Protein AF-A0A7C7GMP6-F1 (afdb_monomer_lite)

Sequence (150 aa):
MSKLNMPAIIPVAGMNTEFGMEWDASMIPVGPNYTALEATVYECLHAGCTSIWIIANDDVAPLIRHRLGEIATDIDSIQRGHFATYGATKHIEVPIYYVPILPKHRDKIDNYAWSAIYGCNVAYWIMKKFSKLVTPDRYYISFPMGMMDP

Secondary structure (DSSP, 8-state):
-PPP--EEEEE-TT-------SS-GGG-EEETTEEHHHHHHHHHHHTT-SEEEEE--TTTHHHHHHHH-SEEE-HHHHHHHTTPPTTS----EEEEEEEPPPTTTTTTT--HHHHHHHHHHHHHHHHHHH-GGGS-S--EE--GGGPPP-

Structure (mmCIF, N/CA/C/O backbone):
data_AF-A0A7C7GMP6-F1
#
_entry.id   AF-A0A7C7GMP6-F1
#
loop_
_atom_site.group_PDB
_atom_site.id
_atom_site.type_symbol
_atom_site.label_atom_id
_atom_site.label_alt_id
_atom_site.label_comp_id
_atom_site.label_asym_id
_atom_site.label_entity_id
_atom_site.label_seq_id
_atom_site.pdbx_PDB_ins_code
_atom_site.Cartn_x
_atom_site.Cartn_y
_atom_site.Cartn_z
_atom_site.occupancy
_atom_site.B_iso_or_equiv
_atom_site.auth_seq_id
_atom_site.auth_comp_id
_atom_site.auth_asym_id
_atom_site.auth_atom_id
_atom_site.pdbx_PDB_model_num
ATOM 1 N N . MET A 1 1 ? 8.966 14.858 -20.907 1.00 42.69 1 MET A N 1
ATOM 2 C CA . MET A 1 1 ? 8.052 14.991 -19.750 1.00 42.69 1 MET A CA 1
ATOM 3 C C . MET A 1 1 ? 8.697 14.293 -18.567 1.00 42.69 1 MET A C 1
ATOM 5 O O . MET A 1 1 ? 9.147 13.170 -18.746 1.00 42.69 1 MET A O 1
ATOM 9 N N . SER A 1 2 ? 8.807 14.942 -17.406 1.00 56.81 2 SER A N 1
ATOM 10 C CA . SER A 1 2 ? 9.211 14.252 -16.173 1.00 56.81 2 SER A CA 1
ATOM 11 C C . SER A 1 2 ? 8.195 13.150 -15.863 1.00 56.81 2 SER A C 1
ATOM 13 O O . SER A 1 2 ? 6.994 13.364 -16.029 1.00 56.81 2 SER A O 1
ATOM 15 N N . LYS A 1 3 ? 8.665 11.962 -15.467 1.00 70.31 3 LYS A N 1
ATOM 16 C CA . LYS A 1 3 ? 7.793 10.850 -15.069 1.00 70.31 3 LYS A CA 1
ATOM 17 C C . LYS A 1 3 ? 6.934 11.316 -13.889 1.00 70.31 3 LYS A C 1
ATOM 19 O O . LYS A 1 3 ? 7.490 11.752 -12.886 1.00 70.31 3 LYS A O 1
ATOM 24 N N . LEU A 1 4 ? 5.610 11.262 -14.039 1.00 85.19 4 LEU A N 1
ATOM 25 C CA . LEU A 1 4 ? 4.678 11.581 -12.956 1.00 85.19 4 LEU A CA 1
ATOM 26 C C . LEU A 1 4 ? 4.874 10.583 -11.820 1.00 85.19 4 LEU A C 1
ATOM 28 O O . LEU A 1 4 ? 4.928 9.373 -12.054 1.00 85.19 4 LEU A O 1
ATOM 32 N N . ASN A 1 5 ? 4.980 11.094 -10.602 1.00 91.44 5 ASN A N 1
ATOM 33 C CA . ASN A 1 5 ? 5.147 10.274 -9.422 1.00 91.44 5 ASN A CA 1
ATOM 34 C C . ASN A 1 5 ? 3.782 9.974 -8.804 1.00 91.44 5 ASN A C 1
ATOM 36 O O . ASN A 1 5 ? 3.138 10.849 -8.220 1.00 91.44 5 ASN A O 1
ATOM 40 N N . MET A 1 6 ? 3.346 8.730 -8.972 1.00 94.88 6 MET A N 1
ATOM 41 C CA . MET A 1 6 ? 2.009 8.275 -8.619 1.00 94.88 6 MET A CA 1
ATOM 42 C C . MET A 1 6 ? 2.098 7.062 -7.690 1.00 94.88 6 MET A C 1
ATOM 44 O O . MET A 1 6 ? 2.160 5.931 -8.173 1.00 94.88 6 MET A O 1
ATOM 48 N N . PRO A 1 7 ? 2.156 7.271 -6.365 1.00 96.56 7 PRO A N 1
ATOM 49 C CA . PRO A 1 7 ? 2.001 6.186 -5.407 1.00 96.56 7 PRO A CA 1
ATOM 50 C C . PRO A 1 7 ? 0.588 5.591 -5.465 1.00 96.56 7 PRO A C 1
ATOM 52 O O . PRO A 1 7 ? -0.412 6.315 -5.515 1.00 96.56 7 PRO A O 1
ATOM 55 N N . ALA A 1 8 ? 0.528 4.265 -5.414 1.00 97.12 8 ALA A N 1
ATOM 56 C CA . ALA A 1 8 ? -0.682 3.507 -5.163 1.00 97.12 8 ALA A CA 1
ATOM 57 C C . ALA A 1 8 ? -0.942 3.410 -3.662 1.00 97.12 8 ALA A C 1
ATOM 59 O O . ALA A 1 8 ? -0.021 3.164 -2.884 1.00 97.12 8 ALA A O 1
ATOM 60 N N . ILE A 1 9 ? -2.199 3.560 -3.269 1.00 97.75 9 ILE A N 1
ATOM 61 C CA . ILE A 1 9 ? -2.684 3.426 -1.903 1.00 97.75 9 ILE A CA 1
ATOM 62 C C . ILE A 1 9 ? -3.690 2.279 -1.884 1.00 97.75 9 ILE A C 1
ATOM 64 O O . ILE A 1 9 ? -4.725 2.346 -2.545 1.00 97.75 9 ILE A O 1
ATOM 68 N N . ILE A 1 10 ? -3.383 1.243 -1.113 1.00 96.62 10 ILE A N 1
ATOM 69 C CA . ILE A 1 10 ? -4.205 0.047 -0.962 1.00 96.62 10 ILE A CA 1
ATOM 70 C C . ILE A 1 10 ? -4.696 -0.001 0.488 1.00 96.62 10 ILE A C 1
ATOM 72 O O . ILE A 1 10 ? -3.923 -0.341 1.390 1.00 96.62 10 ILE A O 1
ATOM 76 N N . PRO A 1 11 ? -5.954 0.374 0.760 1.00 95.56 11 PRO A N 1
ATOM 77 C CA . PRO A 1 11 ? -6.518 0.262 2.091 1.00 95.56 11 PRO A CA 1
ATOM 78 C C . PRO A 1 11 ? -6.833 -1.204 2.404 1.00 95.56 11 PRO A C 1
ATOM 80 O O . PRO A 1 11 ? -7.505 -1.889 1.635 1.00 95.56 11 PRO A O 1
ATOM 83 N N . VAL A 1 12 ? -6.365 -1.669 3.560 1.00 94.12 12 VAL A N 1
ATOM 84 C CA . VAL A 1 12 ? -6.719 -2.975 4.140 1.00 94.12 12 VAL A CA 1
ATOM 85 C C . VAL A 1 12 ? -7.361 -2.772 5.511 1.00 94.12 12 VAL A C 1
ATOM 87 O O . VAL A 1 12 ? -8.422 -3.311 5.795 1.00 94.12 12 VAL A O 1
ATOM 90 N N . ALA A 1 13 ? -6.773 -1.909 6.338 1.00 92.25 13 ALA A N 1
ATOM 91 C CA . ALA A 1 13 ? -7.306 -1.567 7.648 1.00 92.25 13 ALA A CA 1
ATOM 92 C C . ALA A 1 13 ? -8.661 -0.838 7.558 1.00 92.25 13 ALA A C 1
ATOM 94 O O . ALA A 1 13 ? -8.916 -0.084 6.613 1.00 92.25 13 ALA A O 1
ATOM 95 N N . GLY A 1 14 ? -9.506 -1.030 8.576 1.00 86.19 14 GLY A N 1
ATOM 96 C CA . GLY A 1 14 ? -10.847 -0.436 8.657 1.00 86.19 14 GLY A CA 1
ATOM 97 C C . GLY A 1 14 ? -11.876 -1.081 7.720 1.00 86.19 14 GLY A C 1
ATOM 98 O O . GLY A 1 14 ? -12.939 -0.501 7.486 1.00 86.19 14 GLY A O 1
ATOM 99 N N . MET A 1 15 ? -11.552 -2.242 7.146 1.00 86.12 15 MET A N 1
ATOM 100 C CA . MET A 1 15 ? -12.458 -3.031 6.323 1.00 86.12 15 MET A CA 1
ATOM 101 C C . MET A 1 15 ? -13.321 -3.923 7.223 1.00 86.12 15 MET A C 1
ATOM 103 O O . MET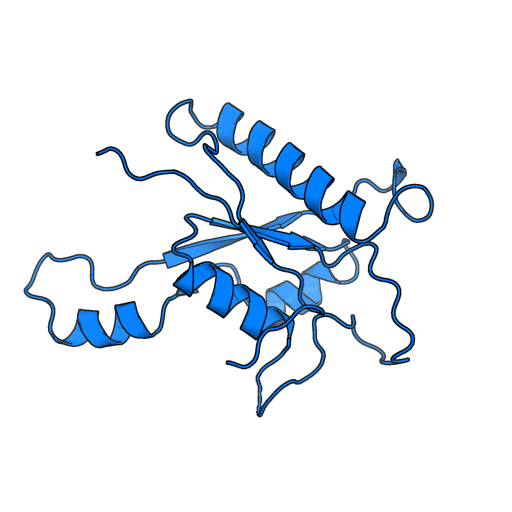 A 1 15 ? -12.830 -4.873 7.823 1.00 86.12 15 MET A O 1
ATOM 107 N N . ASN A 1 16 ? -14.617 -3.627 7.302 1.00 80.06 16 ASN A N 1
ATOM 108 C CA . ASN A 1 16 ? -15.573 -4.473 8.012 1.00 80.06 16 ASN A CA 1
ATOM 109 C C . ASN A 1 16 ? -16.212 -5.426 7.009 1.00 80.06 16 ASN A C 1
ATOM 111 O O . ASN A 1 16 ? -16.946 -4.988 6.124 1.00 80.06 16 ASN A O 1
ATOM 115 N N . THR A 1 17 ? -15.916 -6.716 7.132 1.00 78.88 17 THR A N 1
ATOM 116 C CA . THR A 1 17 ? -16.490 -7.747 6.265 1.00 78.88 17 THR A CA 1
ATOM 117 C C . THR A 1 17 ? -17.079 -8.877 7.093 1.00 78.88 17 THR A C 1
ATOM 119 O O . THR A 1 17 ? -16.598 -9.186 8.180 1.00 78.88 17 THR A O 1
ATOM 122 N N . GLU A 1 18 ? -18.127 -9.503 6.568 1.00 82.44 18 GLU A N 1
ATOM 123 C CA . GLU A 1 18 ? -18.874 -10.563 7.256 1.00 82.44 18 GLU A CA 1
ATOM 124 C C . GLU A 1 18 ? -18.443 -11.970 6.802 1.00 82.44 18 GLU A C 1
ATOM 126 O O . GLU A 1 18 ? -19.149 -12.946 7.037 1.00 82.44 18 GLU A O 1
ATOM 131 N N . PHE A 1 19 ? -17.280 -12.101 6.149 1.00 83.19 19 PHE A N 1
ATOM 132 C CA . PHE A 1 19 ? -16.822 -13.381 5.591 1.00 83.19 19 PHE A CA 1
ATOM 133 C C . PHE A 1 19 ? -16.500 -14.438 6.657 1.00 83.19 19 PHE A C 1
ATOM 135 O O . PHE A 1 19 ? -16.507 -15.626 6.345 1.00 83.19 19 PHE A O 1
ATOM 142 N N . GLY A 1 20 ? -16.212 -14.023 7.897 1.00 82.06 20 GLY A N 1
ATOM 143 C CA . GLY A 1 20 ? -16.001 -14.933 9.029 1.00 82.06 20 GLY A CA 1
ATOM 144 C C . GLY A 1 20 ? -14.759 -15.824 8.920 1.00 82.06 20 GLY A C 1
ATOM 145 O O . GLY A 1 20 ? -14.700 -16.863 9.572 1.00 82.06 20 GLY A O 1
ATOM 146 N N . MET A 1 21 ? -13.788 -15.444 8.087 1.00 86.88 21 MET A N 1
ATOM 147 C CA . MET A 1 21 ? -12.526 -16.168 7.924 1.00 86.88 21 MET A CA 1
ATOM 148 C C . MET A 1 21 ? -11.526 -15.787 9.022 1.00 86.88 21 MET A C 1
ATOM 150 O O . MET A 1 21 ? -11.600 -14.700 9.592 1.00 86.88 21 MET A O 1
ATOM 154 N N . GLU A 1 22 ? -10.568 -16.674 9.301 1.00 85.50 22 GLU A N 1
ATOM 155 C CA . GLU A 1 22 ? -9.507 -16.424 10.294 1.00 85.50 22 GLU A CA 1
ATOM 156 C C . GLU A 1 22 ? -8.485 -15.375 9.826 1.00 85.50 22 GLU A C 1
ATOM 158 O O . GLU A 1 22 ? -7.795 -14.766 10.642 1.00 85.50 22 GLU A O 1
ATOM 163 N N . TRP A 1 23 ? -8.374 -15.169 8.512 1.00 84.44 23 TRP A N 1
ATOM 164 C CA . TRP A 1 23 ? -7.502 -14.172 7.897 1.00 84.44 23 TRP A CA 1
ATOM 165 C C . TRP A 1 23 ? -8.286 -12.943 7.430 1.00 84.44 23 TRP A C 1
ATOM 167 O O . TRP A 1 23 ? -9.493 -12.998 7.195 1.00 84.44 23 TRP A O 1
ATOM 177 N N . ASP A 1 24 ? -7.570 -11.834 7.242 1.00 88.06 24 ASP A N 1
ATOM 178 C CA . ASP A 1 24 ? -8.147 -10.587 6.745 1.00 88.06 24 ASP A CA 1
ATOM 179 C C . ASP A 1 24 ? -8.772 -10.759 5.355 1.00 88.06 24 ASP A C 1
ATOM 181 O O . ASP A 1 24 ? -8.211 -11.420 4.479 1.00 88.06 24 ASP A O 1
ATOM 185 N N . ALA A 1 25 ? -9.922 -10.128 5.128 1.00 89.31 25 ALA A N 1
ATOM 186 C CA . ALA A 1 25 ? -10.675 -10.293 3.893 1.00 89.31 25 ALA A CA 1
ATOM 187 C C . ALA A 1 25 ? -9.886 -9.915 2.635 1.00 89.31 25 ALA A C 1
ATOM 189 O O . ALA A 1 25 ? -10.107 -10.517 1.588 1.00 89.31 25 ALA A O 1
ATOM 190 N N . SER A 1 26 ? -8.915 -8.997 2.711 1.00 90.25 26 SER A N 1
ATOM 191 C CA . SER A 1 26 ? -8.032 -8.690 1.574 1.00 90.25 26 SER A CA 1
ATOM 192 C C . SER A 1 26 ? -7.310 -9.926 1.014 1.00 90.25 26 SER A C 1
ATOM 194 O O . SER A 1 26 ? -6.932 -9.952 -0.154 1.00 90.25 26 SER A O 1
ATOM 196 N N . MET A 1 27 ? -7.163 -10.983 1.811 1.00 90.69 27 MET A N 1
ATOM 197 C CA . MET A 1 27 ? -6.492 -12.229 1.444 1.00 90.69 27 MET A CA 1
ATOM 198 C C . MET A 1 27 ? -7.449 -13.304 0.910 1.00 90.69 27 MET A C 1
ATOM 200 O O . MET A 1 27 ? -7.043 -14.455 0.743 1.00 90.69 27 MET A O 1
ATOM 204 N N . ILE A 1 28 ? -8.710 -12.961 0.629 1.00 91.25 28 ILE A N 1
ATOM 205 C CA . ILE A 1 28 ? -9.669 -13.889 0.022 1.00 91.25 28 ILE A CA 1
ATOM 206 C C . ILE A 1 28 ? -9.121 -14.411 -1.313 1.00 91.25 28 ILE A C 1
ATOM 208 O O . ILE A 1 28 ? -8.648 -13.616 -2.131 1.00 91.25 28 ILE A O 1
ATOM 212 N N . PRO A 1 29 ? -9.170 -15.735 -1.548 1.00 90.50 29 PRO A N 1
ATOM 213 C CA . PRO A 1 29 ? -8.741 -16.309 -2.811 1.00 90.50 29 PRO A CA 1
ATOM 214 C C . PRO A 1 29 ? -9.728 -15.934 -3.917 1.00 90.50 29 PRO A C 1
ATOM 216 O O . PRO A 1 29 ? -10.923 -16.202 -3.817 1.00 90.50 29 PRO A O 1
ATOM 219 N N . VAL A 1 30 ? -9.205 -15.347 -4.986 1.00 89.56 30 VAL A N 1
ATOM 220 C CA . VAL A 1 30 ? -9.953 -15.018 -6.210 1.00 89.56 30 VAL A CA 1
ATOM 221 C C . VAL A 1 30 ? -9.575 -15.942 -7.369 1.00 89.56 30 VAL A C 1
ATOM 223 O O . VAL A 1 30 ? -10.301 -16.053 -8.350 1.00 89.56 30 VAL A O 1
ATOM 226 N N . GLY A 1 31 ? -8.462 -16.664 -7.235 1.00 87.62 31 GLY A N 1
ATOM 227 C CA . GLY A 1 31 ? -8.029 -17.698 -8.162 1.00 87.62 31 GLY A CA 1
ATOM 228 C C . GLY A 1 31 ? -7.036 -18.667 -7.513 1.00 87.62 31 GLY A C 1
ATOM 229 O O . GLY A 1 31 ? -6.709 -18.539 -6.328 1.00 87.62 31 GLY A O 1
ATOM 230 N N . PRO A 1 32 ? -6.533 -19.655 -8.271 1.00 88.88 32 PRO A N 1
ATOM 231 C CA . PRO A 1 32 ? -5.543 -20.602 -7.771 1.00 88.88 32 PRO A CA 1
ATOM 232 C C . PRO A 1 32 ? -4.271 -19.873 -7.322 1.00 88.88 32 PRO A C 1
ATOM 234 O O . PRO A 1 32 ? -3.592 -19.257 -8.137 1.00 88.88 32 PRO A O 1
ATOM 237 N N . ASN A 1 33 ? -3.948 -19.948 -6.027 1.00 88.50 33 ASN A N 1
ATOM 238 C CA . ASN A 1 33 ? -2.826 -19.226 -5.412 1.00 88.50 33 ASN A CA 1
ATOM 239 C C . ASN A 1 33 ? -2.828 -17.708 -5.664 1.00 88.50 33 ASN A C 1
ATOM 241 O O . ASN A 1 33 ? -1.761 -17.103 -5.633 1.00 88.50 33 ASN A O 1
ATOM 245 N N . TYR A 1 34 ? -4.000 -17.104 -5.862 1.00 89.00 34 TYR A N 1
ATOM 246 C CA . TYR A 1 34 ? -4.136 -15.684 -6.162 1.00 89.00 34 TYR A CA 1
ATOM 247 C C . TYR A 1 34 ? -5.197 -15.049 -5.265 1.00 89.00 34 TYR A C 1
ATOM 249 O O . TYR A 1 34 ? -6.353 -15.486 -5.262 1.00 89.00 34 TYR A O 1
ATOM 257 N N . THR A 1 35 ? -4.801 -14.061 -4.464 1.00 92.56 35 THR A N 1
ATOM 258 C CA . THR A 1 35 ? -5.683 -13.356 -3.523 1.00 92.56 35 THR A CA 1
ATOM 259 C C . THR A 1 35 ? -6.174 -12.026 -4.078 1.00 92.56 35 THR A C 1
ATOM 261 O O . THR A 1 35 ? -5.567 -11.446 -4.977 1.00 92.56 35 THR A O 1
ATOM 264 N N . ALA A 1 36 ? -7.269 -11.513 -3.516 1.00 92.19 36 ALA A N 1
ATOM 265 C CA . ALA A 1 36 ? -7.813 -10.207 -3.883 1.00 92.19 36 ALA A CA 1
ATOM 266 C C . ALA A 1 36 ? -6.762 -9.088 -3.746 1.00 92.19 36 ALA A C 1
ATOM 268 O O . ALA A 1 36 ? -6.638 -8.226 -4.611 1.00 92.19 36 ALA A O 1
ATOM 269 N N . LEU A 1 37 ? -5.933 -9.140 -2.701 1.00 93.44 37 LEU A N 1
ATOM 270 C CA . LEU A 1 37 ? -4.838 -8.196 -2.508 1.00 93.44 37 LEU A CA 1
ATOM 271 C C . LEU A 1 37 ? -3.756 -8.299 -3.594 1.00 93.44 37 LEU A C 1
ATOM 273 O O . LEU A 1 37 ? -3.261 -7.272 -4.055 1.00 93.44 37 LEU A O 1
ATOM 277 N N . GLU A 1 38 ? -3.387 -9.513 -4.012 1.00 92.69 38 GLU A N 1
ATOM 278 C CA . GLU A 1 38 ? -2.446 -9.725 -5.123 1.00 92.69 38 GLU A CA 1
ATOM 279 C C . GLU A 1 38 ? -3.001 -9.157 -6.434 1.00 92.69 38 GLU A C 1
ATOM 281 O O . GLU A 1 38 ? -2.258 -8.531 -7.191 1.00 92.69 38 GLU A O 1
ATOM 286 N N . ALA A 1 39 ? -4.312 -9.277 -6.653 1.00 91.88 39 ALA A N 1
ATOM 287 C CA . ALA A 1 39 ? -4.980 -8.675 -7.799 1.00 91.88 39 ALA A CA 1
ATOM 288 C C . ALA A 1 39 ? -4.947 -7.150 -7.793 1.00 91.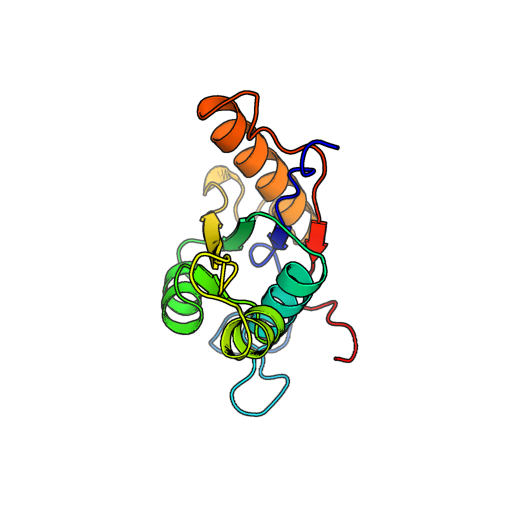88 39 ALA A C 1
ATOM 290 O O . ALA A 1 39 ? -4.608 -6.533 -8.802 1.00 91.88 39 ALA A O 1
ATOM 291 N N . THR A 1 40 ? -5.195 -6.532 -6.644 1.00 93.44 40 THR A N 1
ATOM 292 C CA . THR A 1 40 ? -5.062 -5.082 -6.474 1.00 93.44 40 THR A CA 1
ATOM 293 C C . THR A 1 40 ? -3.625 -4.606 -6.683 1.00 93.44 40 THR A C 1
ATOM 295 O O . THR A 1 40 ? -3.394 -3.565 -7.298 1.00 93.44 40 THR A O 1
ATOM 298 N N . VAL A 1 41 ? -2.630 -5.364 -6.213 1.00 93.81 41 VAL A N 1
ATOM 299 C CA . VAL A 1 41 ? -1.217 -5.059 -6.484 1.00 93.81 41 VAL A CA 1
ATOM 300 C C . VAL A 1 41 ? -0.936 -5.121 -7.985 1.00 93.81 41 VAL A C 1
ATOM 302 O O . VAL A 1 41 ? -0.328 -4.193 -8.520 1.00 93.81 41 VAL A O 1
ATOM 305 N N . TYR A 1 42 ? -1.414 -6.159 -8.674 1.00 90.81 42 TYR A N 1
ATOM 306 C CA . TYR A 1 42 ? -1.249 -6.305 -10.120 1.00 90.81 42 TYR A CA 1
ATOM 307 C C . TYR A 1 42 ? -1.902 -5.157 -10.903 1.00 90.81 42 TYR A C 1
ATOM 309 O O . TYR A 1 42 ? -1.275 -4.564 -11.780 1.00 90.81 42 TYR A O 1
ATOM 317 N N . GLU A 1 43 ? -3.114 -4.758 -10.526 1.00 90.94 43 GLU A N 1
ATOM 318 C CA . GLU A 1 43 ? -3.792 -3.583 -11.075 1.00 90.94 43 GLU A CA 1
ATOM 319 C C . GLU A 1 43 ? -2.952 -2.307 -10.897 1.00 90.94 43 GLU A C 1
ATOM 321 O O . GLU A 1 43 ? -2.769 -1.537 -11.840 1.00 90.94 43 GLU A O 1
ATOM 326 N N . CYS A 1 44 ? -2.382 -2.090 -9.707 1.00 92.25 44 CYS A N 1
ATOM 327 C CA . CYS A 1 44 ? -1.540 -0.925 -9.431 1.00 92.25 44 CYS A CA 1
ATOM 328 C C . CYS A 1 44 ? -0.260 -0.912 -10.281 1.00 92.25 44 CYS A C 1
ATOM 330 O O . CYS A 1 44 ? 0.191 0.161 -10.702 1.00 92.25 44 CYS A O 1
ATOM 332 N N . LEU A 1 45 ? 0.322 -2.086 -10.546 1.00 90.94 45 LEU A N 1
ATOM 333 C CA . LEU A 1 45 ? 1.451 -2.226 -11.466 1.00 90.94 45 LEU A CA 1
ATOM 334 C C . LEU A 1 45 ? 1.040 -1.848 -12.890 1.00 90.94 45 LEU A C 1
ATOM 336 O O . LEU A 1 45 ? 1.722 -1.044 -13.527 1.00 90.94 45 LEU A O 1
ATOM 340 N N . HIS A 1 46 ? -0.096 -2.367 -13.359 1.00 87.62 46 HIS A N 1
ATOM 341 C CA . HIS A 1 46 ? -0.612 -2.091 -14.698 1.00 87.62 46 HIS A CA 1
ATOM 342 C C . HIS A 1 46 ? -0.983 -0.610 -14.886 1.00 87.62 46 HIS A C 1
ATOM 344 O O . HIS A 1 46 ? -0.719 -0.020 -15.933 1.00 87.62 46 HIS A O 1
ATOM 350 N N . ALA A 1 47 ? -1.499 0.037 -13.837 1.00 89.69 47 ALA A N 1
ATOM 351 C CA . ALA A 1 47 ? -1.753 1.477 -13.801 1.00 89.69 47 ALA A CA 1
ATOM 352 C C . ALA A 1 47 ? -0.466 2.332 -13.859 1.00 89.69 47 ALA A C 1
ATOM 354 O O . ALA A 1 47 ? -0.534 3.553 -14.034 1.00 89.69 47 ALA A O 1
ATOM 355 N N . GLY A 1 48 ? 0.717 1.722 -13.722 1.00 89.50 48 GLY A N 1
ATOM 356 C CA . GLY A 1 48 ? 2.009 2.400 -13.803 1.00 89.50 48 GLY A CA 1
ATOM 357 C C . GLY A 1 48 ? 2.385 3.163 -12.532 1.00 89.50 48 GLY A C 1
ATOM 358 O O . GLY A 1 48 ? 3.066 4.192 -12.610 1.00 89.50 48 GLY A O 1
ATOM 359 N N . CYS A 1 49 ? 1.935 2.689 -11.366 1.00 92.75 49 CYS A N 1
ATOM 360 C CA . CYS A 1 49 ? 2.255 3.307 -10.082 1.00 92.75 49 CYS A CA 1
ATOM 361 C C . CYS A 1 49 ? 3.753 3.193 -9.753 1.00 92.75 49 CYS A C 1
ATOM 363 O O . CYS A 1 49 ? 4.418 2.214 -10.084 1.00 92.75 49 CYS A O 1
ATOM 365 N N . THR A 1 50 ? 4.309 4.214 -9.098 1.00 92.81 50 THR A N 1
ATOM 366 C CA . THR A 1 50 ? 5.752 4.299 -8.795 1.00 92.81 50 THR A CA 1
ATOM 367 C C . THR A 1 50 ? 6.146 3.635 -7.481 1.00 92.81 50 THR A C 1
ATOM 369 O O . THR A 1 50 ? 7.305 3.275 -7.299 1.00 92.81 50 THR A O 1
ATOM 372 N N . SER A 1 51 ? 5.201 3.504 -6.556 1.00 94.94 51 SER A N 1
ATOM 373 C CA . SER A 1 51 ? 5.338 2.807 -5.275 1.00 94.94 51 SER A CA 1
ATOM 374 C C . SER A 1 51 ? 3.960 2.342 -4.828 1.00 94.94 51 SER A C 1
ATOM 376 O O . SER A 1 51 ? 2.961 2.933 -5.235 1.00 94.94 51 SER A O 1
ATOM 378 N N . ILE A 1 52 ? 3.897 1.309 -3.998 1.00 97.19 52 ILE A N 1
ATOM 379 C CA . ILE A 1 52 ? 2.652 0.770 -3.454 1.00 97.19 52 ILE A CA 1
ATOM 380 C C . ILE A 1 52 ? 2.680 0.943 -1.941 1.00 97.19 52 ILE A C 1
ATOM 382 O O . ILE A 1 52 ? 3.664 0.613 -1.289 1.00 97.19 52 ILE A O 1
ATOM 386 N N . TRP A 1 53 ? 1.602 1.467 -1.379 1.00 97.62 53 TRP A N 1
ATOM 387 C CA . TRP A 1 53 ? 1.448 1.702 0.048 1.00 97.62 53 TRP A CA 1
ATOM 388 C C . TRP A 1 53 ? 0.233 0.919 0.526 1.00 97.62 53 TRP A C 1
ATOM 390 O O . TRP A 1 53 ? -0.897 1.266 0.189 1.00 97.62 53 TRP A O 1
ATOM 400 N N . ILE A 1 54 ? 0.465 -0.142 1.292 1.00 97.25 54 ILE A N 1
ATOM 401 C CA . ILE A 1 54 ? -0.572 -1.005 1.855 1.00 97.25 54 ILE A CA 1
ATOM 402 C C . ILE A 1 54 ? -0.841 -0.557 3.287 1.00 97.25 54 ILE A C 1
ATOM 404 O O . ILE A 1 54 ? 0.045 -0.602 4.143 1.00 97.25 54 ILE A O 1
ATOM 408 N N . ILE A 1 55 ? -2.065 -0.105 3.550 1.00 96.56 55 ILE A N 1
ATOM 409 C CA . ILE A 1 55 ? -2.455 0.423 4.854 1.00 96.56 55 ILE A CA 1
ATOM 410 C C . ILE A 1 55 ? -3.069 -0.735 5.619 1.00 96.56 55 ILE A C 1
ATOM 412 O O . ILE A 1 55 ? -4.250 -1.033 5.453 1.00 96.56 55 ILE A O 1
ATOM 416 N N . ALA A 1 56 ? -2.251 -1.401 6.424 1.00 94.31 56 ALA A N 1
ATOM 417 C CA . ALA A 1 56 ? -2.610 -2.588 7.186 1.00 94.31 56 ALA A CA 1
ATOM 418 C C . ALA A 1 56 ? -2.161 -2.419 8.638 1.00 94.31 56 ALA A C 1
ATOM 420 O O . ALA A 1 56 ? -1.068 -1.918 8.900 1.00 94.31 56 ALA A O 1
ATOM 421 N N . ASN A 1 57 ? -3.009 -2.828 9.578 1.00 91.31 57 ASN A N 1
ATOM 422 C CA . ASN A 1 57 ? -2.696 -2.795 11.003 1.00 91.31 57 ASN A CA 1
ATOM 423 C C . ASN A 1 57 ? -1.599 -3.821 11.357 1.00 91.31 57 ASN A C 1
ATOM 425 O O . ASN A 1 57 ? -1.302 -4.729 10.580 1.00 91.31 57 ASN A O 1
ATOM 429 N N . ASP A 1 58 ? -0.973 -3.657 12.527 1.00 88.81 58 ASP A N 1
ATOM 430 C CA . ASP A 1 58 ? 0.201 -4.449 12.947 1.00 88.81 58 ASP A CA 1
ATOM 431 C C . ASP A 1 58 ? -0.083 -5.953 13.127 1.00 88.81 58 ASP A C 1
ATOM 433 O O . ASP A 1 58 ? 0.842 -6.759 13.141 1.00 88.81 58 ASP A O 1
ATOM 437 N N . ASP A 1 59 ? -1.350 -6.325 13.279 1.00 87.62 59 ASP A N 1
ATOM 438 C CA . ASP A 1 59 ? -1.854 -7.695 13.373 1.00 87.62 59 ASP A CA 1
ATOM 439 C C . ASP A 1 59 ? -1.895 -8.398 12.007 1.00 87.62 59 ASP A C 1
ATOM 441 O O . ASP A 1 59 ? -1.488 -9.554 11.892 1.00 87.62 59 ASP A O 1
ATOM 445 N N . VAL A 1 60 ? -2.322 -7.693 10.958 1.00 90.19 60 VAL A N 1
ATOM 446 C CA . VAL A 1 60 ? -2.482 -8.253 9.605 1.00 90.19 60 VAL A CA 1
ATOM 447 C C . VAL A 1 60 ? -1.226 -8.059 8.744 1.00 90.19 60 VAL A C 1
ATOM 449 O O . VAL A 1 60 ? -0.883 -8.912 7.919 1.00 90.19 60 VAL A O 1
ATOM 452 N N . ALA A 1 61 ? -0.496 -6.957 8.938 1.00 92.81 61 ALA A N 1
ATOM 453 C CA . ALA A 1 61 ? 0.660 -6.597 8.119 1.00 92.81 61 ALA A CA 1
ATOM 454 C C . ALA A 1 61 ? 1.753 -7.688 8.030 1.00 92.81 61 ALA A C 1
ATOM 456 O O . ALA A 1 61 ? 2.268 -7.892 6.927 1.00 92.81 61 ALA A O 1
ATOM 457 N N . PRO A 1 62 ? 2.114 -8.426 9.105 1.00 93.31 62 PRO A N 1
ATOM 458 C CA . PRO A 1 62 ? 3.122 -9.485 9.021 1.00 93.31 62 PRO A CA 1
ATOM 459 C C . PRO A 1 62 ? 2.712 -10.628 8.090 1.00 93.31 62 PRO A C 1
ATOM 461 O O . PRO A 1 62 ? 3.535 -11.110 7.312 1.00 93.31 62 PRO A O 1
ATOM 464 N N . LEU A 1 63 ? 1.438 -11.029 8.134 1.00 92.56 63 LEU A N 1
ATOM 465 C CA . LEU A 1 63 ? 0.899 -12.088 7.282 1.00 92.56 63 LEU A CA 1
ATOM 466 C C . LEU A 1 63 ? 0.913 -11.664 5.811 1.00 92.56 63 LEU A C 1
ATOM 468 O O . LEU A 1 63 ? 1.381 -12.413 4.952 1.00 92.56 63 LEU A O 1
ATOM 472 N N . ILE A 1 64 ? 0.450 -10.443 5.530 1.00 94.19 64 ILE A N 1
ATOM 473 C CA . ILE A 1 64 ? 0.464 -9.892 4.174 1.00 94.19 64 ILE A CA 1
ATOM 474 C C . ILE A 1 64 ? 1.899 -9.812 3.648 1.00 94.19 64 ILE A C 1
ATOM 476 O O . ILE A 1 64 ? 2.174 -10.274 2.542 1.00 94.19 64 ILE A O 1
ATOM 480 N N . ARG A 1 65 ? 2.826 -9.269 4.443 1.00 94.38 65 ARG A N 1
ATOM 481 C CA . ARG A 1 65 ? 4.232 -9.122 4.048 1.00 94.38 65 ARG A CA 1
ATOM 482 C C . ARG A 1 65 ? 4.904 -10.463 3.790 1.00 94.38 65 ARG A C 1
ATOM 484 O O . ARG A 1 65 ? 5.706 -10.553 2.868 1.00 94.38 65 ARG A O 1
ATOM 491 N N . HIS A 1 66 ? 4.569 -11.500 4.556 1.00 94.00 66 HIS A N 1
ATOM 492 C CA . HIS A 1 66 ? 5.077 -12.848 4.309 1.00 94.00 66 HIS A CA 1
ATOM 493 C C . HIS A 1 66 ? 4.628 -13.393 2.945 1.00 94.00 66 HIS A C 1
ATOM 495 O O . HIS A 1 66 ? 5.396 -14.086 2.283 1.00 94.00 66 HIS A O 1
ATOM 501 N N . ARG A 1 67 ? 3.397 -13.087 2.515 1.00 91.69 67 ARG A N 1
ATOM 502 C CA . ARG A 1 67 ? 2.863 -13.562 1.234 1.00 91.69 67 ARG A CA 1
ATOM 503 C C . ARG A 1 67 ? 3.328 -12.722 0.039 1.00 91.69 67 ARG A C 1
ATOM 505 O O . ARG A 1 67 ? 3.778 -13.293 -0.945 1.00 91.69 67 ARG A O 1
ATOM 512 N N . LEU A 1 68 ? 3.218 -11.394 0.124 1.00 92.88 68 LEU A N 1
ATOM 513 C CA . LEU A 1 68 ? 3.522 -10.471 -0.980 1.00 92.88 68 LEU A CA 1
ATOM 514 C C . LEU A 1 68 ? 5.005 -10.100 -1.096 1.00 92.88 68 LEU A C 1
ATOM 516 O O . LEU A 1 68 ? 5.484 -9.819 -2.190 1.00 92.88 68 LEU A O 1
ATOM 520 N N . GLY A 1 69 ? 5.726 -10.038 0.023 1.00 94.06 69 GLY A N 1
ATOM 521 C CA . GLY A 1 69 ? 7.076 -9.480 0.071 1.00 94.06 69 GLY A CA 1
ATOM 522 C C . GLY A 1 69 ? 7.101 -7.947 0.081 1.00 94.06 69 GLY A C 1
ATOM 523 O O . GLY A 1 69 ? 6.173 -7.288 0.545 1.00 94.06 69 GLY A O 1
ATOM 524 N N . GLU A 1 70 ? 8.206 -7.364 -0.376 1.00 94.81 70 GLU A N 1
ATOM 525 C CA . GLU A 1 70 ? 8.483 -5.914 -0.290 1.00 94.81 70 GLU A CA 1
ATOM 526 C C . GLU A 1 70 ? 8.639 -5.242 -1.655 1.00 94.81 70 GLU A C 1
ATOM 528 O O . GLU A 1 70 ? 8.720 -4.017 -1.745 1.00 94.81 70 GLU A O 1
ATOM 533 N N . ILE A 1 71 ? 8.699 -6.035 -2.720 1.00 93.62 71 ILE A N 1
ATOM 534 C CA . ILE A 1 71 ? 8.905 -5.570 -4.085 1.00 93.62 71 ILE A CA 1
ATOM 535 C C . ILE A 1 71 ? 7.915 -6.312 -4.969 1.00 93.62 71 ILE A C 1
ATOM 537 O O . ILE A 1 71 ? 7.858 -7.539 -4.953 1.00 93.62 71 ILE A O 1
ATOM 541 N N . ALA A 1 72 ? 7.156 -5.553 -5.749 1.00 91.06 72 ALA A N 1
ATOM 542 C CA . ALA A 1 72 ? 6.307 -6.074 -6.803 1.00 91.06 72 ALA A CA 1
ATOM 543 C C . ALA A 1 72 ? 7.013 -5.906 -8.156 1.00 91.06 72 ALA A C 1
ATOM 545 O O . ALA A 1 72 ? 7.640 -4.874 -8.419 1.00 91.06 72 ALA A O 1
ATOM 546 N N . THR A 1 73 ? 6.899 -6.907 -9.026 1.00 84.88 73 THR A N 1
ATOM 547 C CA . THR A 1 73 ? 7.455 -6.863 -10.384 1.00 84.88 73 THR A CA 1
ATOM 548 C C . THR A 1 73 ? 6.351 -7.108 -11.397 1.00 84.88 73 THR A C 1
ATOM 550 O O . THR A 1 73 ? 5.575 -8.052 -11.268 1.00 84.88 73 THR A O 1
ATOM 553 N N . ASP A 1 74 ? 6.296 -6.260 -12.420 1.00 78.06 74 ASP A N 1
ATOM 554 C CA . ASP A 1 74 ? 5.365 -6.424 -13.533 1.00 78.06 74 ASP A CA 1
ATOM 555 C C . ASP A 1 74 ? 5.793 -7.587 -14.450 1.00 78.06 74 ASP A C 1
ATOM 557 O O . ASP A 1 74 ? 6.925 -7.625 -14.945 1.00 78.06 74 ASP A O 1
ATOM 561 N N . ILE A 1 75 ? 4.874 -8.524 -14.703 1.00 72.31 75 ILE A N 1
ATOM 562 C CA . ILE A 1 75 ? 5.094 -9.699 -15.562 1.00 72.31 75 ILE A CA 1
ATOM 563 C C . ILE A 1 75 ? 5.375 -9.262 -17.005 1.00 72.31 75 ILE A C 1
ATOM 565 O O . ILE A 1 75 ? 6.276 -9.813 -17.645 1.00 72.31 75 ILE A O 1
ATOM 569 N N . ASP A 1 76 ? 4.684 -8.234 -17.505 1.00 71.94 76 ASP A N 1
ATOM 570 C CA . ASP A 1 76 ? 4.901 -7.725 -18.864 1.00 71.94 76 ASP A CA 1
ATOM 571 C C . ASP A 1 76 ? 6.294 -7.115 -19.008 1.00 71.94 76 ASP A C 1
ATOM 573 O O . ASP A 1 76 ? 6.935 -7.210 -20.061 1.00 71.94 76 ASP A O 1
ATOM 577 N N . SER A 1 77 ? 6.790 -6.468 -17.953 1.00 69.00 77 SER A N 1
ATOM 578 C CA . SER A 1 77 ? 8.164 -5.987 -17.912 1.00 69.00 77 SER A CA 1
ATOM 579 C C . SER A 1 77 ? 9.160 -7.144 -18.001 1.00 69.00 77 SER A C 1
ATOM 581 O O . SER A 1 77 ? 10.120 -7.026 -18.758 1.00 69.00 77 SER A O 1
ATOM 583 N N . ILE A 1 78 ? 8.933 -8.257 -17.296 1.00 70.31 78 ILE A N 1
ATOM 584 C CA . ILE A 1 78 ? 9.810 -9.440 -17.349 1.00 70.31 78 ILE A CA 1
ATOM 585 C C . ILE A 1 78 ? 9.826 -10.039 -18.761 1.00 70.31 78 ILE A C 1
ATOM 587 O O . ILE A 1 78 ? 10.897 -10.295 -19.315 1.00 70.31 78 ILE A O 1
ATOM 591 N N . GLN A 1 79 ? 8.652 -10.216 -19.375 1.00 70.69 79 GLN A N 1
ATOM 592 C CA . GLN A 1 79 ? 8.536 -10.781 -20.723 1.00 70.69 79 GLN A CA 1
ATOM 593 C C . GLN A 1 79 ? 9.250 -9.918 -21.770 1.00 70.69 79 GLN A C 1
ATOM 595 O O . GLN A 1 79 ? 9.998 -10.438 -22.600 1.00 70.69 79 GLN A O 1
ATOM 600 N N . ARG A 1 80 ? 9.080 -8.592 -21.705 1.00 68.31 80 ARG A N 1
ATOM 601 C CA . ARG A 1 80 ? 9.788 -7.644 -22.581 1.00 68.31 80 ARG A CA 1
ATOM 602 C C . ARG A 1 80 ? 11.294 -7.624 -22.309 1.00 68.31 80 ARG A C 1
ATOM 604 O O . ARG A 1 80 ? 12.085 -7.500 -23.243 1.00 68.31 80 ARG A O 1
ATOM 611 N N . GLY A 1 81 ? 11.695 -7.803 -21.052 1.00 65.62 81 GLY A N 1
ATOM 612 C CA . GLY A 1 81 ? 13.088 -7.874 -20.619 1.00 65.62 81 GLY A CA 1
ATOM 613 C C . GLY A 1 81 ? 13.888 -9.025 -21.237 1.00 65.62 81 GLY A C 1
ATOM 614 O O . GLY A 1 81 ? 15.099 -8.880 -21.416 1.00 65.62 81 GLY A O 1
ATOM 615 N N . HIS A 1 82 ? 13.241 -10.132 -21.622 1.00 66.19 82 HIS A N 1
ATOM 616 C CA . HIS A 1 82 ? 13.906 -11.249 -22.309 1.00 66.19 82 HIS A CA 1
ATOM 617 C C . HIS A 1 82 ? 14.464 -10.872 -23.685 1.00 66.19 82 HIS A C 1
ATOM 619 O O . HIS A 1 82 ? 15.495 -11.403 -24.092 1.00 66.19 82 HIS A O 1
ATOM 625 N N . PHE A 1 83 ? 13.818 -9.935 -24.381 1.00 69.69 83 PHE A N 1
ATOM 626 C CA . PHE A 1 83 ? 14.227 -9.479 -25.713 1.00 69.69 83 PHE A CA 1
ATOM 627 C C . PHE A 1 83 ? 15.010 -8.160 -25.673 1.00 69.69 83 PHE A C 1
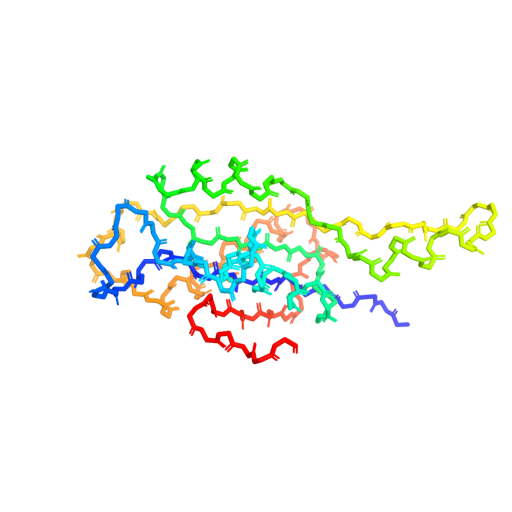ATOM 629 O O . PHE A 1 83 ? 15.342 -7.597 -26.716 1.00 69.69 83 PHE A O 1
ATOM 636 N N . ALA A 1 84 ? 15.298 -7.645 -24.475 1.00 69.44 84 ALA A N 1
ATOM 637 C CA . ALA A 1 84 ? 15.957 -6.363 -24.305 1.00 69.44 84 ALA A CA 1
ATOM 638 C C . ALA A 1 84 ? 17.459 -6.453 -24.621 1.00 69.44 84 ALA A C 1
ATOM 640 O O . ALA A 1 84 ? 18.193 -7.282 -24.073 1.00 69.44 84 ALA A O 1
ATOM 641 N N . THR A 1 85 ? 17.928 -5.542 -25.475 1.00 71.19 85 THR A N 1
ATOM 642 C CA . THR A 1 85 ? 19.347 -5.362 -25.798 1.00 71.19 85 THR A CA 1
ATOM 643 C C . THR A 1 85 ? 20.164 -5.057 -24.537 1.00 71.19 85 THR A C 1
ATOM 645 O O . THR A 1 85 ? 19.669 -4.463 -23.575 1.00 71.19 85 THR A O 1
ATOM 648 N N . TYR A 1 86 ? 21.438 -5.458 -24.533 1.00 67.19 86 TYR A N 1
ATOM 649 C CA . TYR A 1 86 ? 22.359 -5.212 -23.422 1.00 67.19 86 TYR A CA 1
ATOM 650 C C . TYR A 1 86 ? 22.362 -3.728 -23.000 1.00 67.19 86 TYR A C 1
ATOM 652 O O . TYR A 1 86 ? 22.605 -2.849 -23.823 1.00 67.19 86 TYR A O 1
ATOM 660 N N . GLY A 1 87 ? 22.085 -3.462 -21.716 1.00 61.28 87 GLY A N 1
ATOM 661 C CA . GLY A 1 87 ? 22.061 -2.115 -21.125 1.00 61.28 87 GLY A CA 1
ATOM 662 C C . GLY A 1 87 ? 20.676 -1.477 -20.937 1.00 61.28 87 GLY A C 1
ATOM 663 O O . GLY A 1 87 ? 20.588 -0.447 -20.274 1.00 61.28 87 GLY A O 1
ATOM 664 N N . ALA A 1 88 ? 19.595 -2.068 -21.456 1.00 65.31 88 ALA A N 1
ATOM 665 C CA . ALA A 1 88 ? 18.231 -1.583 -21.211 1.00 65.31 88 ALA A CA 1
ATOM 666 C C . ALA A 1 88 ? 17.658 -2.086 -19.869 1.00 65.31 88 ALA A C 1
ATOM 668 O O . ALA A 1 88 ? 17.986 -3.186 -19.418 1.00 65.31 88 ALA A O 1
ATOM 669 N N . THR A 1 89 ? 16.780 -1.296 -19.234 1.00 61.94 89 THR A N 1
ATOM 670 C CA . THR A 1 89 ? 16.049 -1.693 -18.017 1.00 61.94 89 THR A CA 1
ATOM 671 C C . THR A 1 89 ? 15.169 -2.904 -18.318 1.00 61.94 89 THR A C 1
ATOM 673 O O . THR A 1 89 ? 14.217 -2.805 -19.088 1.00 61.94 89 THR A O 1
ATOM 676 N N . LYS A 1 90 ? 15.509 -4.055 -17.729 1.00 64.44 90 LYS A N 1
ATOM 677 C CA . LYS A 1 90 ? 14.856 -5.339 -18.028 1.00 64.44 90 LYS A CA 1
ATOM 678 C C . LYS A 1 90 ? 13.602 -5.600 -17.198 1.00 64.44 90 LYS A C 1
ATOM 680 O O . LYS A 1 90 ? 12.727 -6.318 -17.651 1.00 64.44 90 LYS A O 1
ATOM 685 N N . HIS A 1 91 ? 13.529 -5.054 -15.990 1.00 69.38 91 HIS A N 1
ATOM 686 C CA . HIS A 1 91 ? 12.415 -5.248 -15.069 1.00 69.38 91 HIS A CA 1
ATOM 687 C C . HIS A 1 91 ? 12.164 -3.951 -14.300 1.00 69.38 91 HIS A C 1
ATOM 689 O O . HIS A 1 91 ? 13.107 -3.247 -13.931 1.00 69.38 91 HIS A O 1
ATOM 695 N N . ILE A 1 92 ? 10.891 -3.611 -14.119 1.00 78.06 92 ILE A N 1
ATOM 696 C CA . ILE A 1 92 ? 10.462 -2.504 -13.271 1.00 78.06 92 ILE A CA 1
ATOM 697 C C . ILE A 1 92 ? 10.119 -3.097 -11.909 1.00 78.06 92 ILE A C 1
ATOM 699 O O . ILE A 1 92 ? 9.171 -3.871 -11.784 1.00 78.06 92 ILE A O 1
ATOM 703 N N . GLU A 1 93 ? 10.906 -2.730 -10.905 1.00 87.56 93 GLU A N 1
ATOM 704 C CA . GLU A 1 93 ? 10.644 -3.056 -9.506 1.00 87.56 93 GLU A CA 1
ATOM 705 C C . GLU A 1 93 ? 9.883 -1.904 -8.859 1.00 87.56 93 GLU A C 1
ATOM 707 O O . GLU A 1 93 ? 10.323 -0.750 -8.902 1.00 87.56 93 GLU A O 1
ATOM 712 N N . VAL A 1 94 ? 8.733 -2.216 -8.269 1.00 92.31 94 VAL A N 1
ATOM 713 C CA . VAL A 1 94 ? 7.903 -1.251 -7.550 1.00 92.31 94 VAL A CA 1
ATOM 714 C C . VAL A 1 94 ? 7.945 -1.598 -6.061 1.00 92.31 94 VAL A C 1
ATOM 716 O O . VAL A 1 94 ? 7.539 -2.701 -5.688 1.00 92.31 94 VAL A O 1
ATOM 719 N N . PRO A 1 95 ? 8.435 -0.696 -5.192 1.00 95.12 95 PRO A N 1
ATOM 720 C CA . PRO A 1 95 ? 8.522 -0.971 -3.764 1.00 95.12 95 PRO A CA 1
ATOM 721 C C . PRO A 1 95 ? 7.134 -0.975 -3.118 1.00 95.12 95 PRO A C 1
ATOM 723 O O . PRO A 1 95 ? 6.289 -0.132 -3.439 1.00 95.12 95 PRO A O 1
ATOM 726 N N . ILE A 1 96 ? 6.935 -1.893 -2.173 1.00 97.12 96 ILE A N 1
ATOM 727 C CA . ILE A 1 96 ? 5.735 -2.022 -1.349 1.00 97.12 96 ILE A CA 1
ATOM 728 C C . ILE A 1 96 ? 6.060 -1.574 0.079 1.00 97.12 96 ILE A C 1
ATOM 730 O O . ILE A 1 96 ? 6.960 -2.101 0.730 1.00 97.12 96 ILE A O 1
ATOM 734 N N . TYR A 1 97 ? 5.288 -0.620 0.588 1.00 96.69 97 TYR A N 1
ATOM 735 C CA . TYR A 1 97 ? 5.391 -0.103 1.946 1.00 96.69 97 TYR A CA 1
ATOM 736 C C . TYR A 1 97 ? 4.161 -0.494 2.759 1.00 96.69 97 TYR A C 1
ATOM 738 O O . TYR A 1 97 ? 3.034 -0.217 2.361 1.00 96.69 97 TYR A O 1
ATOM 746 N N . TYR A 1 98 ? 4.383 -1.084 3.930 1.00 96.56 98 TYR A N 1
ATOM 747 C CA . TYR A 1 98 ? 3.328 -1.436 4.879 1.00 96.56 98 TYR A CA 1
ATOM 748 C C . TYR A 1 98 ? 3.182 -0.328 5.920 1.00 96.56 98 TYR A C 1
ATOM 750 O O . TYR A 1 98 ? 4.146 -0.001 6.615 1.00 96.56 98 TYR A O 1
ATOM 758 N N . VAL A 1 99 ? 1.992 0.263 6.020 1.00 95.50 99 VAL A N 1
ATOM 759 C CA . VAL A 1 99 ? 1.725 1.404 6.900 1.00 95.50 99 VAL A CA 1
ATOM 760 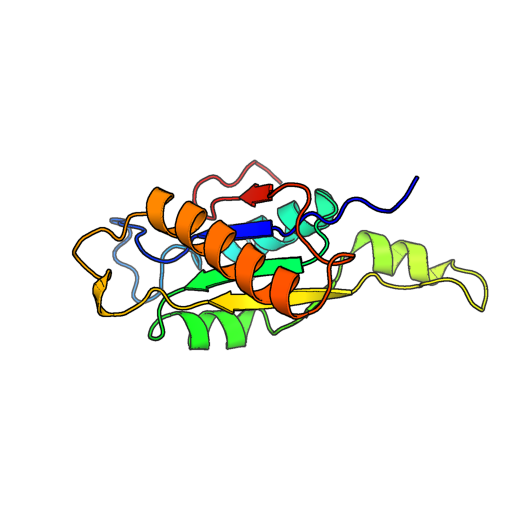C C . VAL A 1 99 ? 0.624 1.075 7.906 1.00 95.50 99 VAL A C 1
ATOM 762 O O . VAL A 1 99 ? -0.534 0.940 7.506 1.00 95.50 99 VAL A O 1
ATOM 765 N N . PRO A 1 100 ? 0.932 1.045 9.213 1.00 94.00 100 PRO A N 1
ATOM 766 C CA . PRO A 1 100 ? -0.087 0.873 10.235 1.00 94.00 100 PRO A CA 1
ATOM 767 C C . PRO A 1 100 ? -0.863 2.161 10.505 1.00 94.00 100 PRO A C 1
ATOM 769 O O . PRO A 1 100 ? -0.311 3.270 10.549 1.00 94.00 100 PRO A O 1
ATOM 772 N N . ILE A 1 101 ? -2.167 2.013 10.755 1.00 92.94 101 ILE A N 1
ATOM 773 C CA . ILE A 1 101 ? -2.979 3.094 11.316 1.00 92.94 101 ILE A CA 1
ATOM 774 C C . ILE A 1 101 ? -2.551 3.314 12.768 1.00 92.94 101 ILE A C 1
ATOM 776 O O . ILE A 1 101 ? -2.353 2.359 13.529 1.00 92.94 101 ILE A O 1
ATOM 780 N N . LEU A 1 102 ? -2.426 4.586 13.161 1.00 90.31 102 LEU A N 1
ATOM 781 C CA . LEU A 1 102 ? -2.130 4.970 14.540 1.00 90.31 102 LEU A CA 1
ATOM 782 C C . LEU A 1 102 ? -3.129 4.318 15.513 1.00 90.31 102 LEU A C 1
ATOM 784 O O . LEU A 1 102 ? -4.334 4.493 15.321 1.00 90.31 102 LEU A O 1
ATOM 788 N N . PRO A 1 103 ? -2.671 3.690 16.614 1.00 89.19 103 PRO A N 1
ATOM 789 C CA . PRO A 1 103 ? -3.556 3.065 17.603 1.00 89.19 103 PRO A CA 1
ATOM 790 C C . PRO A 1 103 ? -4.637 4.001 18.156 1.00 89.19 103 PRO A C 1
ATOM 792 O O . PRO A 1 103 ? -5.734 3.569 18.479 1.00 89.19 103 PRO A O 1
ATOM 795 N N . LYS A 1 104 ? -4.366 5.313 18.209 1.00 90.75 104 LYS A N 1
ATOM 796 C CA . LYS A 1 104 ? -5.344 6.330 18.631 1.00 90.75 104 LYS A CA 1
ATOM 797 C C . LYS A 1 104 ? -6.594 6.378 17.740 1.00 90.75 104 LYS A C 1
ATOM 799 O O . LYS A 1 104 ? -7.644 6.805 18.218 1.00 90.75 104 LYS A O 1
ATOM 804 N N . HIS A 1 105 ? -6.453 6.040 16.461 1.00 88.56 105 HIS A N 1
ATOM 805 C CA . HIS A 1 105 ? -7.503 6.129 15.446 1.00 88.56 105 HIS A CA 1
ATOM 806 C C . HIS A 1 105 ? -8.222 4.800 15.204 1.00 88.56 105 HIS A C 1
ATOM 808 O O . HIS A 1 105 ? -9.285 4.826 14.586 1.00 88.56 105 HIS A O 1
ATOM 814 N N . ARG A 1 106 ? -7.652 3.689 15.690 1.00 86.44 106 ARG A N 1
ATOM 815 C CA . ARG A 1 106 ? -8.258 2.357 15.615 1.00 86.44 106 ARG A CA 1
ATOM 816 C C . ARG A 1 106 ? -9.555 2.310 16.424 1.00 86.44 106 ARG A C 1
ATOM 818 O O . ARG A 1 106 ? -9.645 2.950 17.477 1.00 86.44 106 ARG A O 1
ATOM 825 N N . ASP A 1 107 ? -10.532 1.593 15.895 1.00 82.94 107 ASP A N 1
ATOM 826 C CA . ASP A 1 107 ? -11.896 1.404 16.394 1.00 82.94 107 ASP A CA 1
ATOM 827 C C . ASP A 1 107 ? -12.666 2.705 16.702 1.00 82.94 107 ASP A C 1
ATOM 829 O O . ASP A 1 107 ? -13.540 2.747 17.572 1.00 82.94 107 ASP A O 1
ATOM 833 N N . LYS A 1 108 ? -12.322 3.812 16.032 1.00 85.50 108 LYS A N 1
ATOM 834 C CA . LYS A 1 108 ? -12.924 5.139 16.287 1.00 85.50 108 LYS A CA 1
ATOM 835 C C . LYS A 1 108 ? -13.270 5.881 15.015 1.00 85.50 108 LYS A C 1
ATOM 837 O O . LYS A 1 108 ? -14.407 6.305 14.832 1.00 85.50 108 LYS A O 1
ATOM 842 N N . ILE A 1 109 ? -12.256 6.122 14.191 1.00 85.31 109 ILE A N 1
ATOM 843 C CA . ILE A 1 109 ? -12.391 6.838 12.915 1.00 85.31 109 ILE A CA 1
ATOM 844 C C . ILE A 1 109 ? -11.930 5.979 11.742 1.00 85.31 109 ILE A C 1
ATOM 846 O O . ILE A 1 109 ? -12.117 6.363 10.589 1.00 85.31 109 ILE A O 1
ATOM 850 N N . ASP A 1 110 ? -11.299 4.847 12.036 1.00 82.75 110 ASP A N 1
ATOM 851 C CA . ASP A 1 110 ? -10.877 3.865 11.065 1.00 82.75 110 ASP A CA 1
ATOM 852 C C . ASP A 1 110 ? -12.089 3.252 10.373 1.00 82.75 110 ASP A C 1
ATOM 854 O O . ASP A 1 110 ? -12.943 2.569 10.922 1.00 82.75 110 ASP A O 1
ATOM 858 N N . ASN A 1 111 ? -12.152 3.554 9.096 1.00 89.62 111 ASN A N 1
ATOM 859 C CA . ASN A 1 111 ? -13.026 2.915 8.150 1.00 89.62 111 ASN A CA 1
ATOM 860 C C . ASN A 1 111 ? -12.244 2.794 6.848 1.00 89.62 111 ASN A C 1
ATOM 862 O O . ASN A 1 111 ? -11.155 3.361 6.687 1.00 89.62 111 ASN A O 1
ATOM 866 N N . TYR A 1 112 ? -12.824 2.074 5.905 1.00 89.75 112 TYR A N 1
ATOM 867 C CA . TYR A 1 112 ? -12.156 1.754 4.659 1.00 89.75 112 TYR A CA 1
ATOM 868 C C . TYR A 1 112 ? -11.735 2.995 3.850 1.00 89.75 112 TYR A C 1
ATOM 870 O O . TYR A 1 112 ? -10.638 3.044 3.295 1.00 89.75 112 TYR A O 1
ATOM 878 N N . ALA A 1 113 ? -12.549 4.056 3.864 1.00 91.81 113 ALA A N 1
ATOM 879 C CA . ALA A 1 113 ? -12.220 5.324 3.211 1.00 91.81 113 ALA A CA 1
ATOM 880 C C . ALA A 1 113 ? -11.151 6.121 3.981 1.00 91.81 113 ALA A C 1
ATOM 882 O O . ALA A 1 113 ? -10.240 6.695 3.380 1.00 91.81 113 ALA A O 1
ATOM 883 N N . TRP A 1 114 ? -11.222 6.133 5.314 1.00 93.12 114 TRP A N 1
ATOM 884 C CA . TRP A 1 114 ? -10.220 6.773 6.166 1.00 93.12 114 TRP A CA 1
ATOM 885 C C . TRP A 1 114 ? -8.840 6.154 5.966 1.00 93.12 114 TRP A C 1
ATOM 887 O O . TRP A 1 114 ? -7.852 6.879 5.893 1.00 93.12 114 TRP A O 1
ATOM 897 N N . SER A 1 115 ? -8.777 4.831 5.813 1.00 93.50 115 SER A N 1
ATOM 898 C CA . SER A 1 115 ? -7.553 4.092 5.503 1.00 93.50 115 SER A CA 1
ATOM 899 C C . SER A 1 115 ? -6.876 4.624 4.233 1.00 93.50 115 SER A C 1
ATOM 901 O O . SER A 1 115 ? -5.683 4.937 4.251 1.00 93.50 115 SER A O 1
ATOM 903 N N . ALA A 1 116 ? -7.647 4.876 3.169 1.00 95.25 116 ALA A N 1
ATOM 904 C CA . ALA A 1 116 ? -7.128 5.457 1.932 1.00 95.25 116 ALA A CA 1
ATOM 905 C C . ALA A 1 116 ? -6.607 6.897 2.120 1.00 95.25 116 ALA A C 1
ATOM 907 O O . ALA A 1 116 ? -5.499 7.229 1.693 1.00 95.25 116 ALA A O 1
ATOM 908 N N . ILE A 1 117 ? -7.367 7.758 2.805 1.00 95.50 117 ILE A N 1
ATOM 909 C CA 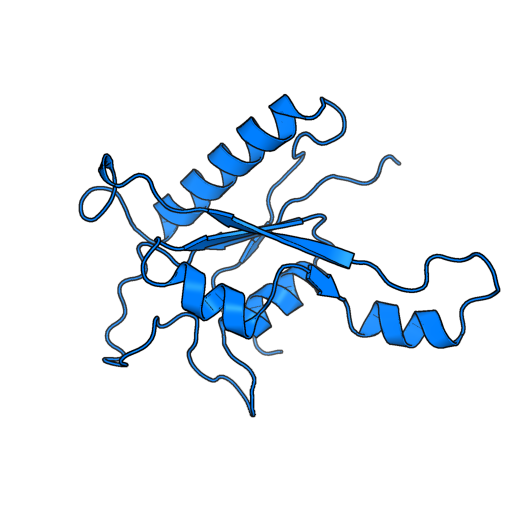. ILE A 1 117 ? -6.962 9.154 3.065 1.00 95.50 117 ILE A CA 1
ATOM 910 C C . ILE A 1 117 ? -5.706 9.201 3.946 1.00 95.50 117 ILE A C 1
ATOM 912 O O . ILE A 1 117 ? -4.771 9.964 3.682 1.00 95.50 117 ILE A O 1
ATOM 916 N N . TYR A 1 118 ? -5.666 8.368 4.985 1.00 96.06 118 TYR A N 1
ATOM 917 C CA . TYR A 1 118 ? -4.535 8.244 5.892 1.00 96.06 118 TYR A CA 1
ATOM 918 C C . TYR A 1 118 ? -3.280 7.781 5.144 1.00 96.06 118 TYR A C 1
ATOM 920 O O . TYR A 1 118 ? -2.224 8.398 5.294 1.00 96.06 118 TYR A O 1
ATOM 928 N N . GLY A 1 119 ? -3.414 6.776 4.274 1.00 95.94 119 GLY A N 1
ATOM 929 C CA . GLY A 1 119 ? -2.355 6.313 3.381 1.00 95.94 119 GLY A CA 1
ATOM 930 C C . GLY A 1 119 ? -1.779 7.423 2.505 1.00 95.94 119 GLY A C 1
ATOM 931 O O . GLY A 1 119 ? -0.566 7.636 2.507 1.00 95.94 119 GLY A O 1
ATOM 932 N N . CYS A 1 120 ? -2.644 8.194 1.835 1.00 96.75 120 CYS A N 1
ATOM 933 C CA . CYS A 1 120 ? -2.230 9.344 1.024 1.00 96.75 120 CYS A CA 1
ATOM 934 C C . CYS A 1 120 ? -1.423 10.359 1.850 1.00 96.75 120 CYS A C 1
ATOM 936 O O . CYS A 1 120 ? -0.364 10.821 1.425 1.00 96.75 120 CYS A O 1
ATOM 938 N N . ASN A 1 121 ? -1.907 10.702 3.049 1.00 96.38 121 ASN A N 1
ATOM 939 C CA . ASN A 1 121 ? -1.248 11.671 3.922 1.00 96.38 121 ASN A CA 1
ATOM 940 C C . ASN A 1 121 ? 0.123 11.169 4.407 1.00 96.38 121 ASN A C 1
ATOM 942 O O . ASN A 1 121 ? 1.098 11.921 4.394 1.00 96.38 121 ASN A O 1
ATOM 946 N N . VAL A 1 122 ? 0.224 9.900 4.810 1.00 96.56 122 VAL A N 1
ATOM 947 C CA . VAL A 1 122 ? 1.497 9.306 5.243 1.00 96.56 122 VAL A CA 1
ATOM 948 C C . VAL A 1 122 ? 2.499 9.262 4.089 1.00 96.56 122 VAL A C 1
ATOM 950 O O . VAL A 1 122 ? 3.628 9.735 4.257 1.00 96.56 122 VAL A O 1
ATOM 953 N N . ALA A 1 123 ? 2.077 8.784 2.915 1.00 96.38 123 ALA A N 1
ATOM 954 C CA . ALA A 1 123 ? 2.906 8.750 1.715 1.00 96.38 123 ALA A CA 1
ATOM 955 C C . ALA A 1 123 ? 3.426 10.152 1.363 1.00 96.38 123 ALA A C 1
ATOM 957 O O . ALA A 1 123 ? 4.633 10.336 1.203 1.00 96.38 123 ALA A O 1
ATOM 958 N N . TYR A 1 124 ? 2.551 11.167 1.359 1.00 96.56 124 TYR A N 1
ATOM 959 C CA . TYR A 1 124 ? 2.931 12.560 1.119 1.00 96.56 124 TYR A CA 1
ATOM 960 C C . TYR A 1 124 ? 4.049 13.031 2.047 1.00 96.56 124 TYR A C 1
ATOM 962 O O . TYR A 1 124 ? 5.074 13.532 1.584 1.00 96.56 124 TYR A O 1
ATOM 970 N N . TRP A 1 125 ? 3.864 12.892 3.363 1.00 96.56 125 TRP A N 1
ATOM 971 C CA . TRP A 1 125 ? 4.809 13.437 4.336 1.00 96.56 125 TRP A CA 1
ATOM 972 C C . TRP A 1 125 ? 6.142 12.702 4.338 1.00 96.56 125 TRP A C 1
ATOM 974 O O . TRP A 1 125 ? 7.182 13.345 4.488 1.00 96.56 125 TRP A O 1
ATOM 984 N N . ILE A 1 126 ? 6.130 11.382 4.159 1.00 95.62 126 ILE A N 1
ATOM 985 C CA . ILE A 1 126 ? 7.360 10.593 4.068 1.00 95.62 126 ILE A CA 1
ATOM 986 C C . 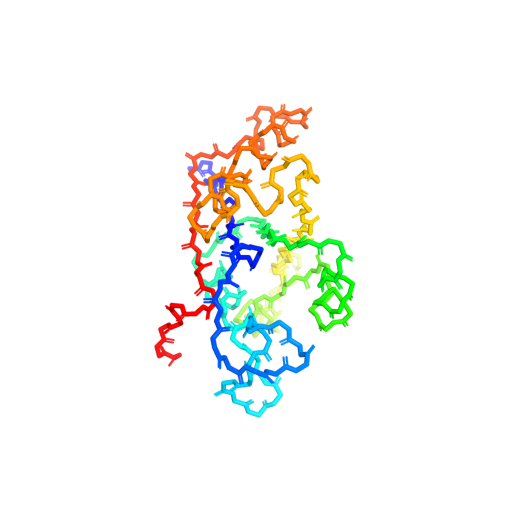ILE A 1 126 ? 8.119 10.964 2.793 1.00 95.62 126 ILE A C 1
ATOM 988 O O . ILE A 1 126 ? 9.291 11.329 2.851 1.00 95.62 126 ILE A O 1
ATOM 992 N N . MET A 1 127 ? 7.445 10.965 1.647 1.00 94.81 127 MET A N 1
ATOM 993 C CA . MET A 1 127 ? 8.066 11.268 0.359 1.00 94.81 127 MET A CA 1
ATOM 994 C C . MET A 1 127 ? 8.569 12.716 0.282 1.00 94.81 127 MET A C 1
ATOM 996 O O . MET A 1 127 ? 9.689 12.967 -0.162 1.00 94.81 127 MET A O 1
ATOM 1000 N N . LYS A 1 128 ? 7.815 13.674 0.827 1.00 94.62 128 LYS A N 1
ATOM 1001 C CA . LYS A 1 128 ? 8.240 15.076 0.934 1.00 94.62 128 LYS A CA 1
ATOM 1002 C C . LYS A 1 128 ? 9.494 15.256 1.792 1.00 94.62 128 LYS A C 1
ATOM 1004 O O . LYS A 1 128 ? 10.295 16.141 1.500 1.00 94.62 128 LYS A O 1
ATOM 1009 N N . LYS A 1 129 ? 9.673 14.439 2.839 1.00 95.44 129 LYS A N 1
ATOM 1010 C CA . LYS A 1 129 ? 10.899 14.441 3.656 1.00 95.44 129 LYS A CA 1
ATOM 1011 C C . LYS A 1 129 ? 12.110 13.913 2.890 1.00 95.44 129 LYS A C 1
ATOM 1013 O O . LYS A 1 129 ? 13.216 14.361 3.168 1.00 95.44 129 LYS A O 1
ATOM 1018 N N . PHE A 1 130 ? 11.912 13.001 1.939 1.00 91.75 130 PHE A N 1
ATOM 1019 C CA . PHE A 1 130 ? 12.998 12.501 1.098 1.00 91.75 130 PHE A CA 1
ATOM 1020 C C . PHE A 1 130 ? 13.456 13.537 0.070 1.00 91.75 130 PHE A C 1
ATOM 1022 O O . PHE A 1 130 ? 14.640 13.855 0.007 1.00 91.75 130 PHE A O 1
ATOM 1029 N N . SER A 1 131 ? 12.545 14.059 -0.759 1.00 92.12 131 SER A N 1
ATOM 1030 C CA . SER A 1 131 ? 12.879 15.082 -1.758 1.00 92.12 131 SER A CA 1
ATOM 1031 C C . SER A 1 131 ? 11.634 15.728 -2.366 1.00 92.12 131 SER A C 1
ATOM 1033 O O . SER A 1 131 ? 10.569 15.120 -2.481 1.00 92.12 131 SER A O 1
ATOM 1035 N N . LYS A 1 132 ? 11.795 16.955 -2.873 1.00 88.94 132 LYS A N 1
ATOM 1036 C CA . LYS A 1 132 ? 10.777 17.625 -3.693 1.00 88.94 132 LYS A CA 1
ATOM 1037 C C . LYS A 1 132 ? 10.476 16.851 -4.985 1.00 88.94 132 LYS A C 1
ATOM 1039 O O . LYS A 1 132 ? 9.339 16.858 -5.434 1.00 88.94 132 LYS A O 1
ATOM 1044 N N . LEU A 1 133 ? 11.473 16.171 -5.560 1.00 87.44 133 LEU A N 1
ATOM 1045 C CA . LEU A 1 133 ? 11.323 15.421 -6.818 1.00 87.44 133 LEU A CA 1
ATOM 1046 C C . LEU A 1 133 ? 10.533 14.120 -6.659 1.00 87.44 133 LEU A C 1
ATOM 1048 O O . LEU A 1 133 ? 9.965 13.633 -7.627 1.00 87.44 133 LEU A O 1
ATOM 1052 N N . VAL A 1 134 ? 10.509 13.561 -5.448 1.00 90.12 134 VAL A N 1
ATOM 1053 C CA . VAL A 1 134 ? 9.757 12.340 -5.135 1.00 90.12 134 VAL A CA 1
ATOM 1054 C C . VAL A 1 134 ? 8.452 12.657 -4.422 1.00 90.12 134 VAL A C 1
ATOM 1056 O O . VAL A 1 134 ? 7.812 11.750 -3.917 1.00 90.12 134 VAL A O 1
ATOM 1059 N N . THR A 1 135 ? 8.032 13.921 -4.351 1.00 93.50 135 THR A N 1
ATOM 1060 C CA . THR A 1 135 ? 6.717 14.251 -3.791 1.00 93.50 135 THR A CA 1
ATOM 1061 C C . THR A 1 135 ? 5.623 13.691 -4.718 1.00 93.50 135 THR A C 1
ATOM 1063 O O . THR A 1 135 ? 5.798 13.749 -5.935 1.00 93.50 135 THR A O 1
ATOM 1066 N N . PRO A 1 136 ? 4.537 13.093 -4.193 1.00 95.12 136 PRO A N 1
ATOM 1067 C CA . PRO A 1 136 ? 3.444 12.590 -5.024 1.00 95.12 136 PRO A CA 1
ATOM 1068 C C . PRO A 1 136 ? 2.767 13.710 -5.816 1.00 95.12 136 PRO A C 1
ATOM 1070 O O . PRO A 1 136 ? 2.395 14.730 -5.233 1.00 95.12 136 PRO A O 1
ATOM 1073 N N . ASP A 1 137 ? 2.557 13.498 -7.115 1.00 93.62 137 ASP A N 1
ATOM 1074 C CA . ASP A 1 137 ? 1.770 14.405 -7.962 1.00 93.62 137 ASP A CA 1
ATOM 1075 C C . ASP A 1 137 ? 0.270 14.080 -7.883 1.00 93.62 137 ASP A C 1
ATOM 1077 O O . ASP A 1 137 ? -0.586 14.961 -7.946 1.00 93.62 137 ASP A O 1
ATOM 1081 N N . ARG A 1 138 ? -0.048 12.787 -7.759 1.00 94.25 138 ARG A N 1
ATOM 1082 C CA . ARG A 1 138 ? -1.401 12.220 -7.669 1.00 94.25 138 ARG A CA 1
ATOM 1083 C C . ARG A 1 138 ? -1.345 10.838 -7.025 1.00 94.25 138 ARG A C 1
ATOM 1085 O O . ARG A 1 138 ? -0.279 10.233 -6.982 1.00 94.25 138 ARG A O 1
ATOM 1092 N N . TYR A 1 139 ? -2.487 10.337 -6.572 1.00 96.50 139 TYR A N 1
ATOM 1093 C CA . TYR A 1 139 ? -2.607 9.017 -5.950 1.00 96.50 139 TYR A CA 1
ATOM 1094 C C . TYR A 1 139 ? -3.479 8.111 -6.809 1.00 96.50 139 TYR A C 1
ATOM 1096 O O . TYR A 1 139 ? -4.485 8.565 -7.357 1.00 96.50 139 TYR A O 1
ATOM 1104 N N . TYR A 1 140 ? -3.099 6.841 -6.898 1.00 96.06 140 TYR A N 1
ATOM 1105 C CA . TYR A 1 140 ? -3.970 5.783 -7.397 1.00 96.06 140 TYR A CA 1
ATOM 1106 C C . TYR A 1 140 ? -4.502 5.014 -6.191 1.00 96.06 140 TYR A C 1
ATOM 1108 O O . TYR A 1 140 ? -3.713 4.580 -5.358 1.00 96.06 140 TYR A O 1
ATOM 1116 N N . ILE A 1 141 ? -5.816 4.891 -6.039 1.00 95.56 141 ILE A N 1
ATOM 1117 C CA . ILE A 1 141 ? -6.408 4.170 -4.908 1.00 95.56 141 ILE A CA 1
ATOM 1118 C C . ILE A 1 141 ? -7.102 2.950 -5.488 1.00 95.56 141 ILE A C 1
ATOM 1120 O O . ILE A 1 141 ? -8.033 3.113 -6.272 1.00 95.56 141 ILE A O 1
ATOM 1124 N N . SER A 1 142 ? -6.656 1.759 -5.098 1.00 94.12 142 SER A N 1
ATOM 1125 C CA . SER A 1 142 ? -7.329 0.511 -5.457 1.00 94.12 142 SER A CA 1
ATOM 1126 C C . SER A 1 142 ? -7.719 -0.240 -4.194 1.00 94.12 142 SER A C 1
ATOM 1128 O O . SER A 1 142 ? -6.952 -0.334 -3.235 1.00 94.12 142 SER A O 1
ATOM 1130 N N . PHE A 1 143 ? -8.955 -0.725 -4.189 1.00 92.75 143 PHE A N 1
ATOM 1131 C CA . PHE A 1 143 ? -9.588 -1.370 -3.053 1.00 92.75 143 PHE A CA 1
ATOM 1132 C C . PHE A 1 143 ? -9.598 -2.888 -3.282 1.00 92.75 143 PHE A C 1
ATOM 1134 O O . PHE A 1 143 ? -10.233 -3.320 -4.242 1.00 92.75 143 PHE A O 1
ATOM 1141 N N . PRO A 1 144 ? -9.000 -3.707 -2.392 1.00 92.00 144 PRO A N 1
ATOM 1142 C CA . PRO A 1 144 ? -9.026 -5.171 -2.499 1.00 92.00 144 PRO A CA 1
ATOM 1143 C C . PRO A 1 144 ? -10.407 -5.787 -2.728 1.00 92.00 144 PRO A C 1
ATOM 1145 O O . PRO A 1 144 ? -10.542 -6.738 -3.486 1.00 92.00 144 PRO A O 1
ATOM 1148 N N . MET A 1 145 ? -11.452 -5.227 -2.117 1.00 88.44 145 MET A N 1
ATOM 1149 C CA . MET A 1 145 ? -12.827 -5.713 -2.300 1.00 88.44 145 MET A CA 1
ATOM 1150 C C . MET A 1 145 ? -13.508 -5.187 -3.570 1.00 88.44 145 MET A C 1
ATOM 1152 O O . MET A 1 145 ? -14.547 -5.704 -3.965 1.00 88.44 145 MET A O 1
ATOM 1156 N N . GLY A 1 146 ? -12.961 -4.142 -4.192 1.00 83.06 146 GLY A N 1
ATOM 1157 C CA . GLY A 1 146 ? -13.492 -3.516 -5.405 1.00 83.06 146 GLY A CA 1
ATOM 1158 C C . GLY A 1 146 ? -12.883 -4.083 -6.683 1.00 83.06 146 GLY A C 1
ATOM 1159 O O . GLY A 1 146 ? -12.805 -3.366 -7.677 1.00 83.06 146 GLY A O 1
ATOM 1160 N N . MET A 1 147 ? -12.391 -5.321 -6.626 1.00 68.44 147 MET A N 1
ATOM 1161 C CA . MET A 1 147 ? -11.637 -5.945 -7.703 1.00 68.44 147 MET A CA 1
ATOM 1162 C C . MET A 1 147 ? -12.445 -5.947 -9.007 1.00 68.44 147 MET A C 1
ATOM 1164 O O . MET A 1 147 ? -13.612 -6.342 -9.032 1.00 68.44 147 MET A O 1
ATOM 1168 N N . MET A 1 148 ? -11.814 -5.484 -10.084 1.00 62.09 148 MET A N 1
ATOM 1169 C CA . MET A 1 148 ? -12.354 -5.588 -11.439 1.00 62.09 148 MET A CA 1
ATOM 1170 C C . MET A 1 148 ? -12.063 -6.984 -12.002 1.00 62.09 148 MET A C 1
ATOM 1172 O O . MET A 1 148 ? -11.097 -7.622 -11.579 1.00 62.09 148 MET A O 1
ATOM 1176 N N . ASP A 1 149 ? -12.897 -7.461 -12.932 1.00 57.34 149 ASP A N 1
ATOM 1177 C CA . ASP A 1 149 ? -12.596 -8.699 -13.659 1.00 57.34 149 ASP A CA 1
ATOM 1178 C C . ASP A 1 149 ? -11.206 -8.569 -14.323 1.00 57.34 149 ASP A C 1
ATOM 1180 O O . ASP A 1 149 ? -10.952 -7.542 -14.966 1.00 57.34 149 ASP A O 1
ATOM 1184 N N . PRO A 1 150 ? -10.303 -9.548 -14.115 1.00 50.75 150 PRO A N 1
ATOM 1185 C CA . PRO A 1 150 ? -8.923 -9.502 -14.596 1.00 50.75 150 PRO A CA 1
ATOM 1186 C C . PRO A 1 150 ? -8.787 -9.610 -16.120 1.00 50.75 150 PRO A C 1
ATOM 1188 O O . PRO A 1 150 ? -9.626 -10.281 -16.766 1.00 50.75 150 PRO A O 1
#

pLDDT: mean 87.21, std 10.86, range [42.69, 97.75]

Foldseek 3Di:
DQPAAAEEAEEQWQEDDPPPDPAGQLQPDPDDLAGLVNLLVQVCVVVVHQAYEYEDAPVRQVVVCVSCPFKDKHPVLQVVLVVDDPPDDSIRIHTYHYHYDDPVCPPPPRHRVVSRVVRLVVCQVVQVVVHPSNHHPYYHYDYSVVRDDD

Radius of gyration: 16.06 Å; chains: 1; bounding box: 41×38×44 Å